Protein AF-A0A4Q1SWC9-F1 (afdb_monomer_lite)

Secon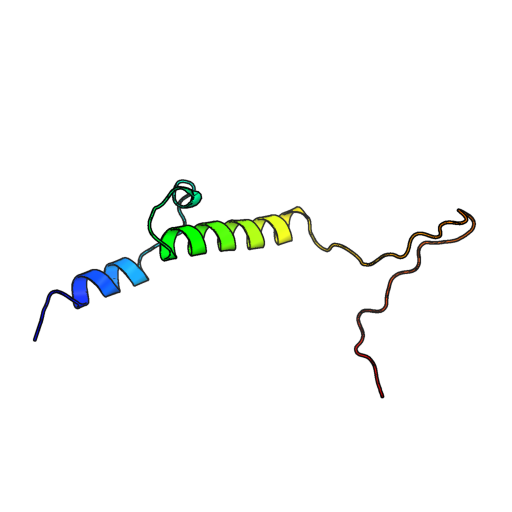dary structure (DSSP, 8-state):
--TTTHHHHHHHHT----GGGGG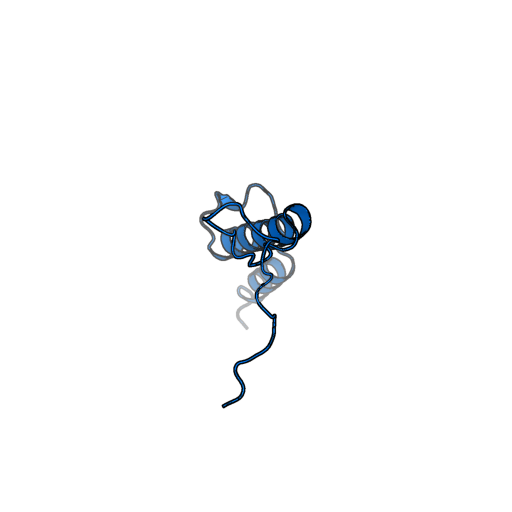-S-HHHHHHHHHHHHHHHHHHH-----EE--TTSSS--EEPP------

pLDDT: mean 79.29, std 13.24, range [50.19, 96.25]

Structure (mmCIF, N/CA/C/O backbone):
data_AF-A0A4Q1SWC9-F1
#
_entry.id   AF-A0A4Q1SWC9-F1
#
loop_
_atom_site.group_PDB
_atom_site.id
_atom_site.type_symbol
_atom_site.label_atom_id
_atom_site.label_alt_id
_atom_site.label_comp_id
_atom_site.label_asym_id
_atom_site.label_entity_id
_atom_site.label_seq_id
_atom_site.pdbx_PDB_ins_code
_atom_site.Cartn_x
_atom_site.Cartn_y
_atom_site.Cartn_z
_atom_site.occupancy
_atom_site.B_iso_or_equiv
_atom_site.auth_seq_id
_atom_site.auth_comp_id
_atom_site.auth_asym_id
_atom_site.auth_atom_id
_atom_site.pdbx_PDB_model_num
ATOM 1 N N . MET A 1 1 ? 3.023 -6.666 -37.802 1.00 50.19 1 MET A N 1
ATOM 2 C CA . MET A 1 1 ? 2.660 -6.644 -36.370 1.00 50.19 1 MET A CA 1
ATOM 3 C C . MET A 1 1 ? 3.847 -6.079 -35.617 1.00 50.19 1 MET A C 1
ATOM 5 O O . MET A 1 1 ? 4.954 -6.553 -35.831 1.00 50.19 1 MET A O 1
ATOM 9 N N . ASP A 1 2 ? 3.633 -5.016 -34.848 1.00 55.53 2 ASP A N 1
ATOM 10 C CA . ASP A 1 2 ? 4.666 -4.354 -34.047 1.00 55.53 2 ASP A CA 1
ATOM 11 C C . ASP A 1 2 ? 5.003 -5.228 -32.827 1.00 55.53 2 ASP A C 1
ATOM 13 O O . ASP A 1 2 ? 4.192 -5.363 -31.913 1.00 55.53 2 ASP A O 1
ATOM 17 N N . GLN A 1 3 ? 6.168 -5.881 -32.849 1.00 55.19 3 GLN A N 1
ATOM 18 C CA . GLN A 1 3 ? 6.609 -6.805 -31.796 1.00 55.19 3 GLN A CA 1
ATOM 19 C C . GLN A 1 3 ? 7.023 -6.095 -30.492 1.00 55.19 3 GLN A C 1
ATOM 21 O O . GLN A 1 3 ? 7.254 -6.761 -29.486 1.00 55.19 3 GLN A O 1
ATOM 26 N N . SER A 1 4 ? 7.102 -4.758 -30.474 1.00 58.81 4 SER A N 1
ATOM 27 C CA . SER A 1 4 ? 7.567 -3.999 -29.304 1.00 58.81 4 SER A CA 1
ATOM 28 C C . SER A 1 4 ? 6.566 -3.964 -28.140 1.00 58.81 4 SER A C 1
ATOM 30 O O . SER A 1 4 ? 6.968 -3.836 -26.982 1.00 58.81 4 SER A O 1
ATOM 32 N N . ARG A 1 5 ? 5.266 -4.126 -28.424 1.00 56.34 5 ARG A N 1
ATOM 33 C CA . ARG A 1 5 ? 4.199 -4.058 -27.409 1.00 56.34 5 ARG A CA 1
ATOM 34 C C . ARG A 1 5 ? 4.126 -5.313 -26.538 1.00 56.34 5 ARG A C 1
ATOM 36 O O . ARG A 1 5 ? 4.047 -5.196 -25.322 1.00 56.34 5 ARG A O 1
ATOM 43 N N . PHE A 1 6 ? 4.290 -6.491 -27.141 1.00 53.81 6 PHE A N 1
ATOM 44 C CA . PHE A 1 6 ? 4.204 -7.780 -26.440 1.00 53.81 6 PHE A CA 1
ATOM 45 C C . PHE A 1 6 ? 5.232 -7.926 -25.305 1.00 53.81 6 PHE A C 1
ATOM 47 O O . PHE A 1 6 ? 4.885 -8.342 -24.209 1.00 53.81 6 PHE A O 1
ATOM 54 N N . SER A 1 7 ? 6.481 -7.490 -25.511 1.00 58.53 7 SER A N 1
ATOM 55 C CA . SER A 1 7 ? 7.522 -7.594 -24.472 1.00 58.53 7 SER A CA 1
ATOM 56 C C . SER A 1 7 ? 7.286 -6.677 -23.263 1.00 58.53 7 SER A C 1
ATOM 58 O O . SER A 1 7 ? 7.884 -6.892 -22.209 1.00 58.53 7 SER A O 1
ATOM 60 N N . THR A 1 8 ? 6.464 -5.635 -23.408 1.00 66.44 8 THR A N 1
ATOM 61 C CA . THR A 1 8 ? 6.153 -4.705 -22.312 1.00 66.44 8 THR A CA 1
ATOM 62 C C . THR A 1 8 ? 4.967 -5.206 -21.491 1.00 66.44 8 THR A C 1
ATOM 64 O O . THR A 1 8 ? 5.006 -5.106 -20.266 1.00 66.44 8 THR A O 1
ATOM 67 N N . ASP A 1 9 ? 3.968 -5.802 -22.146 1.00 70.44 9 ASP A N 1
ATOM 68 C CA . ASP A 1 9 ? 2.782 -6.360 -21.490 1.00 70.44 9 ASP A CA 1
ATOM 69 C C . ASP A 1 9 ? 3.129 -7.573 -20.614 1.00 70.44 9 ASP A C 1
ATOM 71 O O . ASP A 1 9 ? 2.680 -7.646 -19.471 1.00 70.44 9 ASP A O 1
ATOM 75 N N . ASP A 1 10 ? 4.008 -8.464 -21.084 1.00 72.44 10 ASP A N 1
ATOM 76 C CA . ASP A 1 10 ? 4.456 -9.615 -20.285 1.00 72.44 10 ASP A CA 1
ATOM 77 C C . ASP A 1 10 ? 5.207 -9.157 -19.021 1.00 72.44 10 ASP A C 1
ATOM 79 O O . ASP A 1 10 ? 4.931 -9.613 -17.913 1.00 72.44 10 ASP A O 1
ATOM 83 N N . LYS A 1 11 ? 6.088 -8.155 -19.152 1.00 76.38 11 LYS A N 1
ATOM 84 C CA . LYS A 1 11 ? 6.817 -7.568 -18.010 1.00 76.38 11 LYS A CA 1
ATOM 85 C C . LYS A 1 11 ? 5.899 -6.874 -17.010 1.00 76.38 11 LYS A C 1
ATOM 87 O O . LYS A 1 11 ? 6.216 -6.826 -15.825 1.00 76.38 11 LYS A O 1
ATOM 92 N N . LEU A 1 12 ? 4.803 -6.288 -17.491 1.00 81.00 12 LEU A N 1
ATOM 93 C CA . LE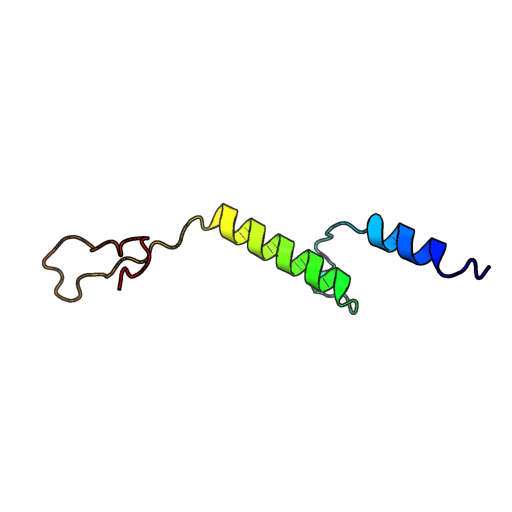U A 1 12 ? 3.784 -5.673 -16.651 1.00 81.00 12 LEU A CA 1
ATOM 94 C C . LEU A 1 12 ? 3.017 -6.741 -15.863 1.00 81.00 12 LEU A C 1
ATOM 96 O O . LEU A 1 12 ? 2.821 -6.577 -14.662 1.00 81.00 12 LEU A O 1
ATOM 100 N N . ALA A 1 13 ? 2.629 -7.834 -16.521 1.00 83.25 13 ALA A N 1
ATOM 101 C CA . ALA A 1 13 ? 1.918 -8.945 -15.893 1.00 83.25 13 ALA A CA 1
ATOM 102 C C . ALA A 1 13 ? 2.775 -9.700 -14.860 1.00 83.25 13 ALA A C 1
ATOM 104 O O . ALA A 1 13 ? 2.252 -10.181 -13.860 1.00 83.25 13 ALA A O 1
ATOM 105 N N . GLU A 1 14 ? 4.090 -9.772 -15.073 1.00 85.44 14 GLU A N 1
ATOM 106 C CA . GLU A 1 14 ? 5.043 -10.417 -14.160 1.00 85.44 14 GLU A CA 1
ATOM 107 C C . GLU A 1 14 ? 5.507 -9.514 -13.003 1.00 85.44 14 GLU A C 1
ATOM 109 O O . GLU A 1 14 ? 6.231 -9.963 -12.109 1.00 85.44 14 GLU A O 1
ATOM 114 N N . LYS A 1 15 ? 5.142 -8.225 -13.006 1.00 88.31 15 LYS A N 1
ATOM 115 C CA . LYS A 1 15 ? 5.648 -7.268 -12.021 1.00 88.31 15 LYS A CA 1
ATOM 116 C C . LYS A 1 15 ? 5.080 -7.567 -10.630 1.00 88.31 15 LYS A C 1
ATOM 118 O O . LYS A 1 15 ? 3.886 -7.434 -10.383 1.00 88.31 15 LYS A O 1
ATOM 123 N N . MET A 1 16 ? 5.975 -7.882 -9.698 1.00 92.19 16 MET A N 1
ATOM 124 C CA . MET A 1 16 ? 5.664 -8.095 -8.282 1.00 92.19 16 MET A CA 1
ATOM 125 C C . MET A 1 16 ? 6.117 -6.907 -7.426 1.00 92.19 16 MET A C 1
ATOM 127 O O . MET A 1 16 ? 6.947 -6.095 -7.849 1.00 92.19 16 MET A O 1
ATOM 131 N N . TYR A 1 17 ? 5.572 -6.826 -6.210 1.00 92.25 17 TYR A N 1
ATOM 132 C CA . TYR A 1 17 ? 6.006 -5.872 -5.192 1.00 92.25 17 TYR A CA 1
ATOM 133 C C . TYR A 1 17 ? 7.495 -6.046 -4.855 1.00 92.25 17 TYR A C 1
ATOM 135 O O . TYR A 1 17 ? 7.957 -7.156 -4.585 1.00 92.25 17 TYR A O 1
ATOM 143 N N . GLU A 1 18 ? 8.227 -4.931 -4.799 1.00 94.44 18 GLU A N 1
ATOM 144 C CA . GLU A 1 18 ? 9.575 -4.861 -4.239 1.00 94.44 18 GLU A CA 1
ATOM 145 C C . GLU A 1 18 ? 9.676 -3.680 -3.257 1.00 94.44 18 GLU A C 1
ATOM 147 O O . GLU A 1 18 ? 9.279 -2.572 -3.613 1.00 94.44 18 GLU A O 1
ATOM 152 N N . PRO A 1 19 ? 10.295 -3.825 -2.069 1.00 93.81 19 PRO A N 1
ATOM 153 C CA . PRO A 1 19 ? 10.385 -2.734 -1.088 1.00 93.81 19 PRO A CA 1
ATOM 154 C C . PRO A 1 19 ? 11.064 -1.453 -1.591 1.00 93.81 19 PRO A C 1
ATOM 156 O O . PRO A 1 19 ? 10.819 -0.370 -1.078 1.00 93.81 19 PRO A O 1
ATOM 159 N N . LYS A 1 20 ? 11.926 -1.529 -2.609 1.00 95.62 20 LYS A N 1
ATOM 160 C CA . LYS A 1 20 ? 12.553 -0.333 -3.200 1.00 95.62 20 LYS A CA 1
ATOM 161 C C . LYS A 1 20 ? 11.593 0.481 -4.083 1.00 95.62 20 LYS A C 1
ATOM 163 O O . LYS A 1 20 ? 11.904 1.620 -4.427 1.00 95.62 20 LYS A O 1
ATOM 168 N N . ASP A 1 21 ? 10.445 -0.084 -4.468 1.00 95.56 21 ASP A N 1
ATOM 169 C CA . ASP A 1 21 ? 9.537 0.517 -5.448 1.00 95.56 21 ASP A CA 1
ATOM 170 C C . ASP A 1 21 ? 8.811 1.773 -4.935 1.00 95.56 21 ASP A C 1
ATOM 172 O O . ASP A 1 21 ? 8.389 2.588 -5.757 1.00 95.56 21 ASP A O 1
ATOM 176 N N . TYR A 1 22 ? 8.782 2.030 -3.620 1.00 91.75 22 TYR A N 1
ATOM 177 C CA . TYR A 1 22 ? 8.333 3.319 -3.065 1.00 91.75 22 TYR A CA 1
ATOM 178 C C . TYR A 1 22 ? 9.117 4.513 -3.633 1.00 91.75 22 TYR A C 1
ATOM 180 O O . TYR A 1 22 ? 8.571 5.600 -3.827 1.00 91.75 22 TYR A O 1
ATOM 188 N N . GLN A 1 23 ? 10.400 4.309 -3.948 1.00 96.25 23 GLN A N 1
ATOM 189 C CA . GLN A 1 23 ? 11.284 5.341 -4.494 1.00 96.25 23 GLN A CA 1
ATOM 190 C C . GLN A 1 23 ? 11.305 5.357 -6.030 1.00 96.25 23 GLN A C 1
ATOM 192 O O . GLN A 1 23 ? 11.994 6.178 -6.633 1.00 96.25 23 GLN A O 1
ATOM 197 N N . SER A 1 24 ? 10.556 4.467 -6.687 1.00 94.56 24 SER A N 1
ATOM 198 C CA . SER A 1 24 ? 10.554 4.352 -8.144 1.00 94.56 24 SER A CA 1
ATOM 199 C C . SER A 1 24 ? 9.966 5.595 -8.820 1.00 94.56 24 SER A C 1
ATOM 201 O O . SER A 1 24 ? 9.038 6.232 -8.322 1.00 94.56 24 SER A O 1
ATOM 203 N N . ASN A 1 25 ? 10.453 5.923 -10.016 1.00 95.38 25 ASN A N 1
ATOM 204 C CA . ASN A 1 25 ? 9.835 6.949 -10.864 1.00 95.38 25 ASN A CA 1
ATOM 205 C C . ASN A 1 25 ? 8.622 6.415 -11.648 1.00 95.38 25 ASN A C 1
ATOM 207 O O . ASN A 1 25 ? 7.909 7.194 -12.274 1.00 95.38 25 ASN A O 1
ATOM 211 N N . SER A 1 26 ? 8.374 5.101 -11.609 1.00 92.56 26 SER A N 1
ATOM 212 C CA . SER A 1 26 ? 7.208 4.467 -12.228 1.00 92.56 26 SER A CA 1
ATOM 213 C C . SER A 1 26 ? 5.986 4.544 -11.310 1.00 92.56 26 SER A C 1
ATOM 215 O O . SER A 1 26 ? 6.029 4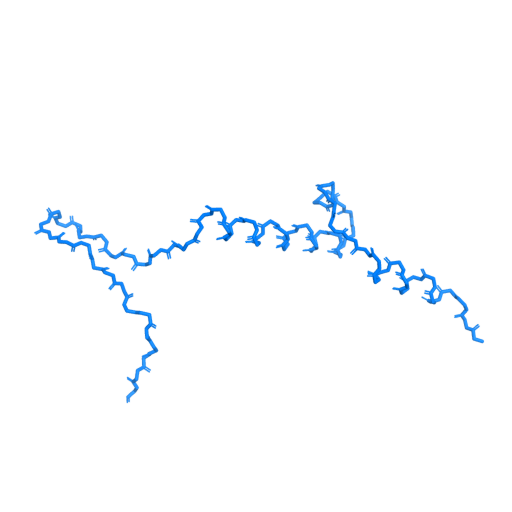.080 -10.168 1.00 92.56 26 SER A O 1
ATOM 217 N N . THR A 1 27 ? 4.875 5.074 -11.828 1.00 93.62 27 THR A N 1
ATOM 218 C CA . THR A 1 27 ? 3.583 5.131 -11.122 1.00 93.62 27 THR A CA 1
ATOM 219 C C . THR A 1 27 ? 3.077 3.746 -10.739 1.00 93.62 27 THR A C 1
ATOM 221 O O . THR A 1 27 ? 2.594 3.561 -9.627 1.00 93.62 27 THR A O 1
ATOM 224 N N . LEU A 1 28 ? 3.223 2.762 -11.630 1.00 92.00 28 LEU A N 1
ATOM 225 C CA . LEU A 1 28 ? 2.813 1.385 -11.364 1.00 92.00 28 LEU A CA 1
ATOM 226 C C . LEU A 1 28 ? 3.569 0.804 -10.164 1.00 92.00 28 LEU A C 1
ATOM 228 O O . LEU A 1 28 ? 2.954 0.256 -9.256 1.00 92.00 28 LEU A O 1
ATOM 232 N N . ASN A 1 29 ? 4.896 0.949 -10.153 1.00 93.56 29 ASN A N 1
ATOM 233 C CA . ASN A 1 29 ? 5.747 0.427 -9.084 1.00 93.56 29 ASN A CA 1
ATOM 234 C C . ASN A 1 29 ? 5.363 1.042 -7.734 1.00 93.56 29 ASN A C 1
ATOM 236 O O . ASN A 1 29 ? 5.174 0.323 -6.757 1.00 93.56 29 ASN A O 1
ATOM 240 N N . LYS A 1 30 ? 5.184 2.367 -7.703 1.00 95.44 30 LYS A N 1
ATOM 241 C CA . LYS A 1 30 ? 4.713 3.077 -6.511 1.00 95.44 30 LYS A CA 1
ATOM 242 C C . LYS A 1 30 ? 3.338 2.593 -6.061 1.00 95.44 30 LYS A C 1
ATOM 244 O O . LYS A 1 30 ? 3.147 2.369 -4.875 1.00 95.44 30 LYS A O 1
ATOM 249 N N . GLY A 1 31 ? 2.404 2.399 -6.991 1.00 94.38 31 GLY A N 1
ATOM 250 C CA . GLY A 1 31 ? 1.068 1.886 -6.684 1.00 94.38 31 GLY A CA 1
ATOM 251 C C . GLY A 1 31 ? 1.097 0.483 -6.071 1.00 94.38 31 GLY A C 1
ATOM 252 O O . GLY A 1 31 ? 0.431 0.243 -5.065 1.00 94.38 31 GLY A O 1
ATOM 253 N N . LEU A 1 32 ? 1.911 -0.425 -6.619 1.00 95.06 32 LEU A N 1
ATOM 254 C CA . LEU A 1 32 ? 2.108 -1.766 -6.056 1.00 95.06 32 LEU A CA 1
ATOM 255 C C . LEU A 1 32 ? 2.712 -1.714 -4.649 1.00 95.06 32 LEU A C 1
ATOM 257 O O . LEU A 1 32 ? 2.278 -2.455 -3.775 1.00 95.06 32 LEU A O 1
ATOM 261 N N . ALA A 1 33 ? 3.680 -0.826 -4.415 1.00 95.75 33 ALA A N 1
ATOM 262 C CA . ALA A 1 33 ? 4.275 -0.643 -3.096 1.00 95.75 33 ALA A CA 1
ATOM 263 C C . ALA A 1 33 ? 3.265 -0.096 -2.076 1.00 95.75 33 ALA A C 1
ATOM 265 O O . ALA A 1 33 ? 3.036 -0.724 -1.051 1.00 95.75 33 ALA A O 1
ATOM 266 N N . ILE A 1 34 ? 2.582 1.001 -2.406 1.00 95.44 34 ILE A N 1
ATOM 267 C CA . ILE A 1 34 ? 1.593 1.646 -1.531 1.00 95.44 34 ILE A CA 1
ATOM 268 C C . ILE A 1 34 ? 0.441 0.695 -1.177 1.00 95.44 34 ILE A C 1
ATOM 270 O O . ILE A 1 34 ? 0.002 0.648 -0.034 1.00 95.44 34 ILE A O 1
ATOM 274 N N . THR A 1 35 ? -0.068 -0.077 -2.139 1.00 94.56 35 THR A N 1
ATOM 275 C CA . THR A 1 35 ? -1.157 -1.031 -1.860 1.00 94.56 35 THR A CA 1
ATOM 276 C C . THR A 1 35 ? -0.691 -2.214 -1.012 1.00 94.56 35 THR A C 1
ATOM 278 O O . THR A 1 35 ? -1.459 -2.700 -0.186 1.00 94.56 35 THR A O 1
ATOM 281 N N . HIS A 1 36 ? 0.567 -2.647 -1.152 1.00 94.88 36 HIS A N 1
ATOM 282 C CA . HIS A 1 36 ? 1.162 -3.639 -0.257 1.00 94.88 36 HIS A CA 1
ATOM 283 C C . HIS A 1 36 ? 1.285 -3.110 1.182 1.00 94.88 36 HIS A C 1
ATOM 285 O O . HIS A 1 36 ? 1.004 -3.857 2.120 1.00 94.88 36 HIS A O 1
ATOM 291 N N . GLU A 1 37 ? 1.644 -1.831 1.353 1.00 92.06 37 GLU A N 1
ATOM 292 C CA . GLU A 1 37 ? 1.633 -1.131 2.648 1.00 92.06 37 GLU A CA 1
ATOM 293 C C . GLU A 1 37 ? 0.237 -1.138 3.260 1.00 92.06 37 GLU A C 1
ATOM 295 O O . GLU A 1 37 ? 0.044 -1.720 4.315 1.00 92.06 37 GLU A O 1
ATOM 300 N N . GLN A 1 38 ? -0.760 -0.611 2.541 1.00 90.31 38 GLN A N 1
ATOM 301 C CA . GLN A 1 38 ? -2.133 -0.484 3.039 1.00 90.31 38 GLN A CA 1
ATOM 302 C C . GLN A 1 38 ? -2.724 -1.825 3.489 1.00 90.31 38 GLN A C 1
ATOM 304 O O . GLN A 1 38 ? -3.425 -1.891 4.495 1.00 90.31 38 GLN A O 1
ATOM 309 N N . VAL A 1 39 ? -2.448 -2.907 2.752 1.00 90.81 39 VAL A N 1
ATOM 310 C CA . VAL A 1 39 ? -2.891 -4.257 3.134 1.00 90.81 39 VAL A CA 1
ATOM 311 C C . VAL A 1 39 ? -2.153 -4.753 4.380 1.00 90.81 39 VAL A C 1
ATOM 313 O O . VAL A 1 39 ? -2.769 -5.384 5.238 1.00 90.81 39 VAL A O 1
ATOM 316 N N . SER A 1 40 ? -0.852 -4.480 4.487 1.00 89.12 40 SER A N 1
ATOM 317 C CA . SER A 1 40 ? -0.042 -4.875 5.645 1.00 89.12 40 SER A CA 1
ATOM 318 C C . SER A 1 40 ? -0.434 -4.098 6.900 1.00 89.12 40 SER A C 1
ATOM 320 O O . SER A 1 40 ? -0.569 -4.703 7.961 1.00 89.12 40 SER A O 1
ATOM 322 N N . ASP A 1 41 ? -0.682 -2.797 6.763 1.00 86.31 41 ASP A N 1
ATOM 323 C CA . ASP A 1 41 ? -1.159 -1.918 7.827 1.00 86.31 41 ASP A CA 1
ATOM 324 C C . ASP A 1 41 ? -2.524 -2.387 8.315 1.00 86.31 41 ASP A C 1
ATOM 326 O O . ASP A 1 41 ? -2.677 -2.664 9.496 1.00 86.31 41 ASP A O 1
ATOM 330 N N . ALA A 1 42 ? -3.483 -2.629 7.414 1.00 86.94 42 ALA A N 1
ATOM 331 C CA . ALA A 1 42 ? -4.790 -3.165 7.796 1.00 86.94 42 ALA A CA 1
ATOM 332 C C . ALA A 1 42 ? -4.6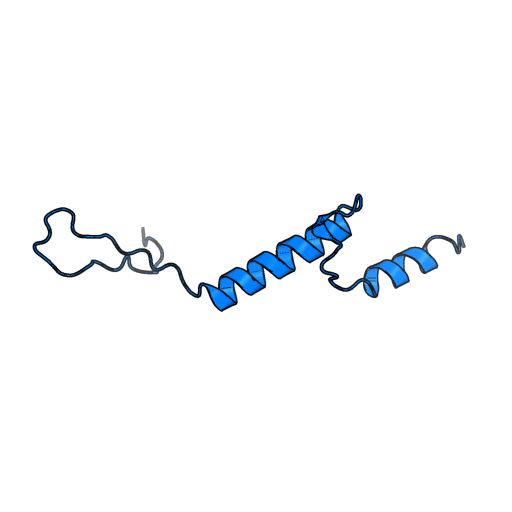94 -4.535 8.497 1.00 86.94 42 ALA A C 1
ATOM 334 O O . ALA A 1 42 ? -5.477 -4.836 9.397 1.00 86.94 42 ALA A O 1
ATOM 335 N N . TYR A 1 43 ? -3.736 -5.379 8.102 1.00 86.12 43 TYR A N 1
ATOM 336 C CA . TYR A 1 43 ? -3.507 -6.668 8.755 1.0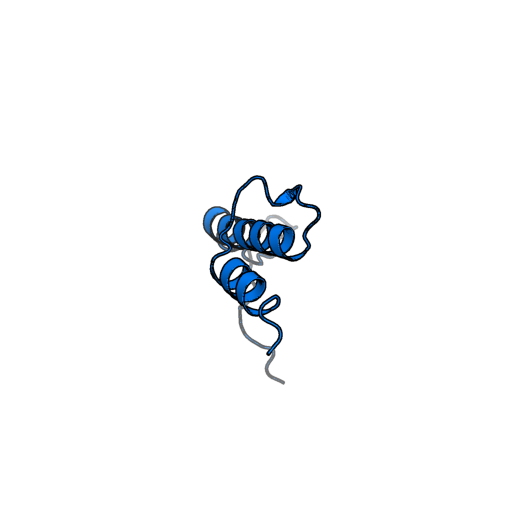0 86.12 43 TYR A CA 1
ATOM 337 C C . TYR A 1 43 ? -2.865 -6.525 10.144 1.00 86.12 43 TYR A C 1
ATOM 339 O O . TYR A 1 43 ? -3.221 -7.266 11.059 1.00 86.12 43 TYR A O 1
ATOM 347 N N . MET A 1 44 ? -1.907 -5.607 10.303 1.00 84.25 44 MET A N 1
ATOM 348 C CA . MET A 1 44 ? -1.146 -5.428 11.542 1.00 84.25 44 MET A CA 1
ATOM 349 C C . MET A 1 44 ? -1.870 -4.541 12.565 1.00 84.25 44 MET A C 1
ATOM 351 O O . MET A 1 44 ? -1.878 -4.873 13.749 1.00 84.25 44 MET A O 1
ATOM 355 N N . GLU A 1 45 ? -2.459 -3.430 12.127 1.00 81.19 45 GLU A N 1
ATOM 356 C CA . GLU A 1 45 ? -3.273 -2.519 12.941 1.00 81.19 45 GLU A CA 1
ATOM 357 C C . GLU A 1 45 ? -4.626 -3.150 13.299 1.00 81.19 45 GLU A C 1
ATOM 359 O O . GLU A 1 45 ? -5.165 -2.909 14.379 1.00 81.19 45 GLU A O 1
ATOM 364 N N . GLY A 1 46 ? -5.151 -4.021 12.433 1.00 73.62 46 GLY A N 1
ATOM 365 C CA . GLY A 1 46 ? -6.469 -4.618 12.608 1.00 73.62 46 GLY A CA 1
ATOM 366 C C . GLY A 1 46 ? -7.583 -3.620 12.285 1.00 73.62 46 GLY A C 1
ATOM 367 O O . GLY A 1 46 ? -7.478 -2.826 11.353 1.00 73.62 46 GLY A O 1
ATOM 368 N N . SER A 1 47 ? -8.699 -3.680 13.014 1.00 70.62 47 SER A N 1
ATOM 369 C CA . SER A 1 47 ? -9.806 -2.734 12.839 1.00 70.62 47 SER A CA 1
ATOM 370 C C . SER A 1 47 ? -9.674 -1.539 13.778 1.00 70.62 47 SER A C 1
ATOM 372 O O . SER A 1 47 ? -9.638 -1.717 14.994 1.00 70.62 47 SER A O 1
ATOM 374 N N . ILE A 1 48 ? -9.715 -0.324 13.226 1.00 66.62 48 ILE A N 1
ATOM 375 C CA . ILE A 1 48 ? -9.987 0.884 14.011 1.00 66.62 48 ILE A CA 1
ATOM 376 C C . ILE A 1 48 ? -11.485 0.891 14.317 1.00 66.62 48 ILE A C 1
ATOM 378 O O . ILE A 1 48 ? -12.311 1.209 13.457 1.00 66.62 48 ILE A O 1
ATOM 382 N N . ASP A 1 49 ? -11.845 0.493 15.532 1.00 71.25 49 ASP A N 1
ATOM 383 C CA . ASP A 1 49 ? -13.229 0.552 15.977 1.00 71.25 49 ASP A CA 1
ATOM 384 C C . ASP A 1 49 ? -13.629 2.000 16.249 1.00 71.25 49 ASP A C 1
ATOM 386 O O . ASP A 1 49 ? -12.974 2.727 16.995 1.00 71.25 49 ASP A O 1
ATOM 390 N N . ALA A 1 50 ? -14.726 2.429 15.625 1.00 68.88 50 ALA A N 1
ATOM 391 C CA . ALA A 1 50 ? -15.321 3.725 15.896 1.00 68.88 50 ALA A CA 1
ATOM 392 C C . ALA A 1 50 ? -16.001 3.669 17.269 1.00 68.88 50 ALA A C 1
ATOM 394 O O . ALA A 1 50 ? -17.169 3.292 17.398 1.00 68.88 50 ALA A O 1
ATOM 395 N N . VAL A 1 51 ? -15.226 3.994 18.297 1.00 76.25 51 VAL A N 1
ATOM 396 C CA . VAL A 1 51 ? -15.672 4.074 19.683 1.00 76.25 51 VAL A CA 1
ATOM 397 C C . VAL A 1 51 ? -15.808 5.543 20.061 1.00 76.25 51 VAL A C 1
ATOM 399 O O . VAL A 1 51 ? -14.882 6.331 19.872 1.00 76.25 51 VAL A O 1
ATOM 402 N N . ILE A 1 52 ? -16.976 5.926 20.577 1.00 77.12 52 ILE A N 1
ATOM 403 C CA . ILE A 1 52 ? -17.167 7.248 21.173 1.00 77.12 52 ILE A CA 1
ATOM 404 C C . ILE A 1 52 ? -16.753 7.143 22.637 1.00 77.12 52 ILE A C 1
ATOM 406 O O . ILE A 1 52 ? -17.479 6.571 23.453 1.00 77.12 52 ILE A O 1
ATOM 410 N N . GLU A 1 53 ? -15.586 7.703 22.952 1.00 72.31 53 GLU A N 1
ATOM 411 C CA . GLU A 1 53 ? -15.114 7.826 24.329 1.00 72.31 53 GLU A CA 1
ATOM 412 C C . GLU A 1 53 ? -16.040 8.777 25.100 1.00 72.31 53 GLU A C 1
ATOM 414 O O . GLU A 1 53 ? -16.352 9.892 24.658 1.00 72.31 53 GLU A O 1
ATOM 419 N N . ASN A 1 54 ? -16.512 8.335 26.264 1.00 72.06 54 ASN A N 1
ATOM 420 C CA . ASN A 1 54 ? -17.345 9.163 27.124 1.00 72.06 54 ASN A CA 1
ATOM 421 C C . ASN A 1 54 ? -16.477 10.250 27.780 1.00 72.06 54 ASN A C 1
ATOM 423 O O . ASN A 1 54 ? -15.808 10.012 28.785 1.00 72.06 54 ASN A O 1
ATOM 427 N N . ALA A 1 55 ? -16.526 11.468 27.236 1.00 64.69 55 ALA A N 1
ATOM 428 C CA . ALA A 1 55 ? -15.736 12.612 27.700 1.00 64.69 55 ALA A CA 1
ATOM 429 C C . ALA A 1 55 ? -15.976 13.004 29.175 1.00 64.69 55 ALA A C 1
ATOM 431 O O . ALA A 1 55 ? -15.176 13.738 29.756 1.00 64.69 55 ALA A O 1
ATOM 432 N N . GLN A 1 56 ? -17.066 12.542 29.796 1.00 67.19 56 GLN A N 1
ATOM 433 C CA . GLN A 1 56 ? -17.357 12.763 31.210 1.00 67.19 56 GLN A CA 1
ATOM 434 C C . GLN A 1 56 ? -16.735 11.699 32.131 1.00 67.19 56 GLN A C 1
ATOM 436 O O . GLN A 1 56 ? -16.782 11.876 33.347 1.00 67.19 56 GLN A O 1
ATOM 441 N N . GLY A 1 57 ? -16.137 10.624 31.597 1.00 59.22 57 GLY A N 1
ATOM 442 C CA . GLY A 1 57 ? -15.458 9.579 32.375 1.00 59.22 57 GLY A CA 1
ATOM 443 C C . GLY A 1 57 ? -16.385 8.746 33.271 1.00 59.22 57 GLY A C 1
ATOM 444 O O . GLY A 1 57 ? -15.926 8.116 34.221 1.00 59.22 57 GLY A O 1
ATOM 445 N N . THR A 1 58 ? -17.697 8.778 33.016 1.00 61.09 58 THR A N 1
ATOM 446 C CA . THR A 1 58 ? -18.739 8.218 33.897 1.00 61.09 58 THR A CA 1
ATOM 447 C C . THR A 1 58 ? -19.458 6.989 33.335 1.00 61.09 58 THR A C 1
ATOM 449 O O . THR A 1 58 ? -20.389 6.504 33.976 1.00 61.09 58 THR A O 1
ATOM 452 N N . GLY A 1 59 ? -19.058 6.456 32.177 1.00 62.56 59 GLY A N 1
ATOM 453 C CA . GLY A 1 59 ? -19.742 5.317 31.558 1.00 62.56 59 GLY A CA 1
ATOM 454 C C . GLY A 1 59 ? -18.895 4.541 30.555 1.00 62.56 59 GLY A C 1
ATOM 455 O O . GLY A 1 59 ? -17.838 5.012 30.146 1.00 62.56 59 GLY A O 1
ATOM 456 N N . GLU A 1 60 ? -19.387 3.351 30.202 1.00 69.38 60 GLU A N 1
ATOM 457 C CA . GLU A 1 60 ? -18.792 2.451 29.210 1.00 69.38 60 GLU A CA 1
ATOM 458 C C . GLU A 1 60 ? -18.730 3.106 27.823 1.00 69.38 60 GLU A C 1
ATOM 460 O O . GLU A 1 60 ? -19.625 3.858 27.426 1.00 69.38 60 GLU A O 1
ATOM 465 N N . ASP A 1 61 ? -17.661 2.794 27.100 1.00 74.31 61 ASP A N 1
ATOM 466 C CA . ASP A 1 61 ? -17.417 3.205 25.725 1.00 74.31 61 ASP A CA 1
ATOM 467 C C . ASP A 1 61 ? -18.556 2.770 24.789 1.00 74.31 61 ASP A C 1
ATOM 469 O O . ASP A 1 61 ? -18.941 1.598 24.744 1.00 74.31 61 ASP A O 1
ATOM 473 N N . ALA A 1 62 ? -19.093 3.712 24.008 1.00 74.62 62 ALA A N 1
ATOM 474 C CA . ALA A 1 62 ? -20.179 3.426 23.078 1.00 74.62 62 ALA A CA 1
ATOM 475 C C . ALA A 1 62 ? -19.618 3.030 21.705 1.00 74.62 62 ALA A C 1
ATOM 477 O O . ALA A 1 62 ? -19.044 3.858 20.992 1.00 74.62 62 ALA A O 1
ATOM 478 N N . GLN A 1 63 ? -19.810 1.767 21.313 1.00 79.06 63 GLN A N 1
ATOM 479 C CA . GLN A 1 63 ? -19.519 1.319 19.949 1.00 79.06 63 GLN A CA 1
ATOM 480 C C . GLN A 1 63 ? -20.529 1.923 18.971 1.00 79.06 63 GLN A C 1
ATOM 482 O O . GLN A 1 63 ? -21.740 1.821 19.180 1.00 79.06 63 GLN A O 1
ATOM 487 N N . ILE A 1 64 ? -20.042 2.519 17.882 1.00 75.25 64 ILE A N 1
ATOM 488 C CA . ILE A 1 64 ? -20.915 2.972 16.799 1.00 75.25 64 ILE A CA 1
ATOM 489 C C . ILE A 1 64 ? -21.423 1.743 16.018 1.00 75.25 64 ILE A C 1
ATOM 491 O O . ILE A 1 64 ? -20.606 0.935 15.561 1.00 75.25 64 ILE A O 1
ATOM 495 N N . PRO A 1 65 ? -22.749 1.586 15.831 1.00 76.69 65 PRO A N 1
ATOM 496 C CA . PRO A 1 65 ? -23.318 0.497 15.044 1.00 76.69 65 PRO A CA 1
ATOM 497 C C . PRO A 1 65 ? -22.776 0.484 13.611 1.00 76.69 65 PRO A C 1
ATOM 499 O O . PRO A 1 65 ? -22.756 1.508 12.928 1.00 76.69 65 PRO A O 1
ATOM 502 N N . ARG A 1 66 ? -22.365 -0.693 13.128 1.00 74.00 66 ARG A N 1
ATOM 503 C CA . ARG A 1 66 ? -21.906 -0.899 11.742 1.00 74.00 66 ARG A CA 1
ATOM 504 C C . ARG A 1 66 ? -23.075 -1.228 10.806 1.00 74.00 66 ARG A C 1
ATOM 506 O O . ARG A 1 66 ? -23.013 -2.194 10.048 1.00 74.00 66 ARG A O 1
ATOM 513 N N . GLU A 1 67 ? -24.150 -0.458 10.892 1.00 80.50 67 GLU A N 1
ATOM 514 C CA . GLU A 1 67 ? -25.347 -0.611 10.063 1.00 80.50 67 GLU A CA 1
ATOM 515 C C . GLU A 1 67 ? -25.591 0.644 9.217 1.00 80.50 67 GLU A C 1
ATOM 517 O O . GLU A 1 67 ? -25.162 1.746 9.560 1.00 80.50 67 GLU A O 1
ATOM 522 N N . GLY A 1 68 ? -26.213 0.463 8.051 1.00 70.69 68 GLY A N 1
ATOM 523 C CA . GLY A 1 68 ? -26.590 1.581 7.192 1.00 70.69 68 GLY A CA 1
ATOM 524 C C . GLY A 1 68 ? -27.739 2.381 7.806 1.00 70.69 68 GLY A C 1
ATOM 525 O O . GLY A 1 68 ? -28.533 1.847 8.573 1.00 70.69 68 GLY A O 1
ATOM 526 N N . PHE A 1 69 ? -27.853 3.658 7.444 1.00 77.56 69 PHE A N 1
ATOM 527 C CA . PHE A 1 69 ? -29.006 4.463 7.837 1.00 77.56 69 PHE A CA 1
ATOM 528 C C . PHE A 1 69 ? -30.252 3.970 7.085 1.00 77.56 69 PHE A C 1
ATOM 530 O O . PHE A 1 69 ? -30.333 4.121 5.862 1.00 77.56 69 PHE A O 1
ATOM 537 N N . GLU A 1 70 ? -31.207 3.367 7.792 1.00 75.50 70 GLU A N 1
ATOM 538 C CA . GLU A 1 70 ? -32.542 3.111 7.244 1.00 75.50 70 GLU A CA 1
ATOM 539 C C . GLU A 1 70 ? -33.345 4.424 7.251 1.00 75.50 70 GLU A C 1
ATOM 541 O O . GLU A 1 70 ? -33.371 5.135 8.256 1.00 75.50 70 GLU A O 1
ATOM 546 N N . GLN A 1 71 ? -33.927 4.779 6.099 1.00 60.56 71 GLN A N 1
ATOM 547 C CA . GLN A 1 71 ? -34.722 6.002 5.901 1.00 60.56 71 GLN A CA 1
ATOM 548 C C . GLN A 1 71 ? -36.165 5.845 6.375 1.00 60.56 71 GLN A C 1
ATOM 550 O O . GLN A 1 71 ? -36.748 4.768 6.117 1.00 60.56 71 GLN A O 1
#

Radius of gyration: 22.13 Å; chains: 1; bounding box: 47×23×70 Å

Sequence (71 aa):
MDQSRFSTDDKLAEKMYEPKDYQSNSTLNKGLAITHEQVSDAYMEGSIDAVIENAQGTGEDAQIPREGFEQ

Foldseek 3Di:
DPPPVVVVVVCLVPDAADCCLCVDPDPSNVVRPVVVVVVVCCVVVPDPFPWDDDPVPPDDIDGDDPDDDDD